Protein AF-A0A0D8BZ46-F1 (afdb_monomer_lite)

Foldseek 3Di:
DDFWDKDKDDDDPQPPLQIKIKTDRPVLLADIDIGQPDDPPPVCPPVQQDACNNVQLSVLVLCVVVVNNVLSVVLSVQLVVCVVVQVDGVVSVGDHGRVRSVVSSVVSSVVDPCPVVSVVVSVVSNVVRNPPPVVPD

Secondary structure (DSSP, 8-state):
----EEEEE--TTT-TTS-EEEEE-TTSSS--EEEESS---TTTTTSS----HHHHHHHHHHHHHTT-HHHHHHHHHHHHHHHHTT---GGGT----THHHHHHHHHHHTT-TTHHHHHHHHHHHHHHTT-SSTT--

Structure (mmCIF, N/CA/C/O backbone):
data_AF-A0A0D8BZ46-F1
#
_entry.id   AF-A0A0D8BZ46-F1
#
loop_
_atom_site.group_PDB
_atom_site.id
_atom_site.type_symbol
_atom_site.label_atom_id
_atom_site.label_alt_id
_atom_site.label_comp_id
_atom_site.label_asym_id
_atom_site.label_entity_id
_atom_site.label_seq_id
_atom_site.pdbx_PDB_ins_code
_atom_site.Cartn_x
_atom_site.Cartn_y
_atom_site.Cartn_z
_atom_site.occupancy
_atom_site.B_iso_or_equiv
_atom_site.auth_seq_id
_atom_site.auth_comp_id
_atom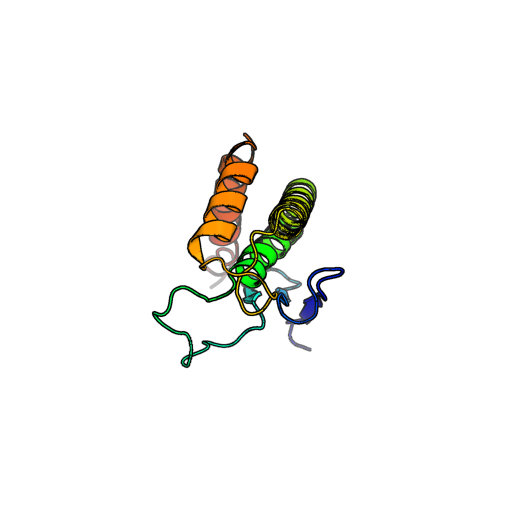_site.auth_asym_id
_atom_site.auth_atom_id
_atom_site.pdbx_PDB_model_num
ATOM 1 N N . MET A 1 1 ? -24.729 -16.204 15.682 1.00 30.06 1 MET A N 1
ATOM 2 C CA . MET A 1 1 ? -23.692 -16.181 14.626 1.00 30.06 1 MET A CA 1
ATOM 3 C C . MET A 1 1 ? -22.468 -15.469 15.182 1.00 30.06 1 MET A C 1
ATOM 5 O O . MET A 1 1 ? -22.636 -14.414 15.780 1.00 30.06 1 MET A O 1
ATOM 9 N N . LYS A 1 2 ? -21.275 -16.072 15.113 1.00 31.72 2 LYS A N 1
ATOM 10 C CA . LYS A 1 2 ? -20.047 -15.514 15.702 1.00 31.72 2 LYS A CA 1
ATOM 11 C C . LYS A 1 2 ? -19.214 -14.819 14.609 1.00 31.72 2 LYS A C 1
ATOM 13 O O . LYS A 1 2 ? -18.460 -15.485 13.921 1.00 31.72 2 LYS A O 1
ATOM 18 N N . LYS A 1 3 ? -19.425 -13.503 14.479 1.00 41.16 3 LYS A N 1
ATOM 19 C CA . LYS A 1 3 ? -18.409 -12.437 14.551 1.00 41.16 3 LYS A CA 1
ATOM 20 C C . LYS A 1 3 ? -17.078 -12.705 13.826 1.00 41.16 3 LYS A C 1
ATOM 22 O O . LYS A 1 3 ? -16.202 -13.211 14.507 1.00 41.16 3 LYS A O 1
ATOM 27 N N . TRP A 1 4 ? -16.966 -12.334 12.543 1.00 37.84 4 TRP A N 1
ATOM 28 C CA . TRP A 1 4 ? -15.778 -11.872 11.780 1.00 37.84 4 TRP A CA 1
ATOM 29 C C . TRP A 1 4 ? -16.255 -11.576 10.343 1.00 37.84 4 TRP A C 1
ATOM 31 O O . TRP A 1 4 ? -16.712 -12.503 9.675 1.00 37.84 4 TRP A O 1
ATOM 41 N N . ASP A 1 5 ? -16.177 -10.326 9.874 1.00 51.47 5 ASP A N 1
ATOM 42 C CA . ASP A 1 5 ? -16.525 -9.962 8.489 1.00 51.47 5 ASP A CA 1
ATOM 43 C C . ASP A 1 5 ? -15.242 -9.688 7.689 1.00 51.47 5 ASP A C 1
ATOM 45 O O . ASP A 1 5 ? -14.376 -8.929 8.134 1.00 51.47 5 ASP A O 1
ATOM 49 N N . ILE A 1 6 ? -15.113 -10.329 6.519 1.00 53.84 6 ILE A N 1
ATOM 50 C CA . ILE A 1 6 ? -13.968 -10.193 5.607 1.00 53.84 6 ILE A CA 1
ATOM 51 C C . ILE A 1 6 ? -14.357 -9.261 4.459 1.00 53.84 6 ILE A C 1
ATOM 53 O O . ILE A 1 6 ? -15.257 -9.579 3.681 1.00 53.84 6 ILE A O 1
ATOM 57 N N . ALA A 1 7 ? -13.648 -8.140 4.317 1.00 55.22 7 ALA A N 1
ATOM 58 C CA . ALA A 1 7 ? -13.822 -7.208 3.205 1.00 55.22 7 ALA A CA 1
ATOM 59 C C . ALA A 1 7 ? -12.566 -7.173 2.327 1.00 55.22 7 ALA A C 1
ATOM 61 O O . ALA A 1 7 ? -11.493 -6.793 2.795 1.00 55.22 7 ALA A O 1
ATOM 62 N N . VAL A 1 8 ? -12.706 -7.552 1.053 1.00 56.75 8 VAL A N 1
ATOM 63 C CA . VAL A 1 8 ? -11.668 -7.386 0.023 1.00 56.75 8 VAL A CA 1
ATOM 64 C C . VAL A 1 8 ? -11.941 -6.085 -0.716 1.00 56.75 8 VAL A C 1
ATOM 66 O O . VAL A 1 8 ? -13.030 -5.907 -1.260 1.00 56.75 8 VAL A O 1
ATOM 69 N N . ILE A 1 9 ? -10.959 -5.186 -0.747 1.00 58.72 9 ILE A N 1
ATOM 70 C CA . ILE A 1 9 ? -11.103 -3.868 -1.372 1.00 58.72 9 ILE A CA 1
ATOM 71 C C . ILE A 1 9 ? -10.311 -3.885 -2.686 1.00 58.72 9 ILE A C 1
ATOM 73 O O . ILE A 1 9 ? -9.091 -4.071 -2.661 1.00 58.72 9 ILE A O 1
ATOM 77 N N . PRO A 1 10 ? -10.982 -3.785 -3.851 1.00 56.62 10 PRO A N 1
ATOM 78 C CA . PRO A 1 10 ? -10.302 -3.678 -5.132 1.00 56.62 10 PRO A CA 1
ATOM 79 C C . PRO A 1 10 ? -9.485 -2.390 -5.196 1.00 56.62 10 PRO A C 1
ATOM 81 O O . PRO A 1 10 ? -9.928 -1.340 -4.740 1.00 56.62 10 PRO A O 1
ATOM 84 N N . SER A 1 11 ? -8.304 -2.468 -5.805 1.00 57.22 11 SER A N 1
ATOM 85 C CA . SER A 1 11 ? -7.530 -1.280 -6.126 1.00 57.22 11 SER A CA 1
ATOM 86 C C . SER A 1 11 ? -8.008 -0.679 -7.442 1.00 57.22 11 SER A C 1
ATOM 88 O O . SER A 1 11 ? -7.640 -1.162 -8.523 1.00 57.22 11 SER A O 1
ATOM 90 N N . ASP A 1 12 ? -8.813 0.368 -7.363 1.00 55.47 12 ASP A N 1
ATOM 91 C CA . ASP A 1 12 ? -9.207 1.144 -8.532 1.00 55.47 12 ASP A CA 1
ATOM 92 C C . ASP A 1 12 ? -7.939 1.825 -9.087 1.00 55.47 12 ASP A C 1
ATOM 94 O O . ASP A 1 12 ? -7.283 2.594 -8.398 1.00 55.47 12 ASP A O 1
ATOM 98 N N . GLY A 1 13 ? -7.499 1.456 -10.295 1.00 55.72 13 GLY A N 1
ATOM 99 C CA . GLY A 1 13 ? -6.344 2.078 -10.971 1.00 55.72 13 GLY A CA 1
ATOM 100 C C . GLY A 1 13 ? -4.999 1.328 -10.931 1.00 55.72 13 GLY A C 1
ATOM 101 O O . GLY A 1 13 ? -4.228 1.460 -11.878 1.00 55.72 13 GLY A O 1
ATOM 102 N N . ILE A 1 14 ? -4.721 0.472 -9.936 1.00 59.28 14 ILE A N 1
ATOM 103 C CA . ILE A 1 14 ? -3.434 -0.278 -9.828 1.00 59.28 14 ILE A CA 1
ATOM 104 C C . ILE A 1 14 ? -3.552 -1.735 -10.342 1.00 59.28 14 ILE A C 1
ATOM 106 O O . ILE A 1 14 ? -2.568 -2.464 -10.489 1.00 59.28 14 ILE A O 1
ATOM 110 N N . GLY A 1 15 ? -4.767 -2.158 -10.712 1.00 54.78 15 GLY A N 1
ATOM 111 C CA . GLY A 1 15 ? -5.069 -3.516 -11.181 1.00 54.78 15 GLY A CA 1
ATOM 112 C C . GLY A 1 15 ? -5.034 -4.556 -10.052 1.00 54.78 15 GLY A C 1
ATOM 113 O O . GLY A 1 15 ? -4.583 -4.278 -8.952 1.00 54.78 15 GLY A O 1
ATOM 114 N N . LYS A 1 16 ? -5.482 -5.797 -10.303 1.00 53.72 16 LYS A N 1
ATOM 115 C CA . LYS A 1 16 ? -5.646 -6.879 -9.290 1.00 53.72 16 LYS A CA 1
ATOM 116 C C . LYS A 1 16 ? -4.368 -7.310 -8.526 1.00 53.72 16 LYS A C 1
ATOM 118 O O . LYS A 1 16 ? -4.382 -8.334 -7.853 1.00 53.72 16 LYS A O 1
ATOM 123 N N . LYS A 1 17 ? -3.253 -6.594 -8.662 1.00 63.00 17 LYS A N 1
ATOM 124 C CA . LYS A 1 17 ? -1.931 -6.941 -8.122 1.00 63.00 17 LYS A CA 1
ATOM 125 C C . LYS A 1 17 ? -1.609 -6.249 -6.792 1.00 63.00 17 LYS A C 1
ATOM 127 O O . LYS A 1 17 ? -0.658 -6.644 -6.130 1.00 63.00 17 LYS A O 1
ATOM 132 N N . ALA A 1 18 ? -2.430 -5.287 -6.369 1.00 61.44 18 ALA A N 1
ATOM 133 C CA . ALA A 1 18 ? -2.307 -4.586 -5.091 1.00 61.44 18 ALA A CA 1
ATOM 134 C C . ALA A 1 18 ? -3.579 -4.737 -4.235 1.00 61.44 18 ALA A C 1
ATOM 136 O O . ALA A 1 18 ? -4.176 -3.751 -3.826 1.00 61.44 18 ALA A O 1
ATOM 137 N N . VAL A 1 19 ? -4.018 -5.972 -3.980 1.00 64.12 19 VAL A N 1
ATOM 138 C CA . VAL A 1 19 ? -5.252 -6.260 -3.220 1.00 64.12 19 VAL A CA 1
ATOM 139 C C . VAL A 1 19 ? -4.940 -6.491 -1.737 1.00 64.12 19 VAL A C 1
ATOM 141 O O . VAL A 1 19 ? -3.901 -7.056 -1.391 1.00 64.12 19 VAL A O 1
ATOM 144 N N . HIS A 1 20 ? -5.844 -6.060 -0.863 1.00 75.44 20 HIS A N 1
ATOM 145 C CA . HIS A 1 20 ? -5.731 -6.111 0.597 1.00 75.44 20 HIS A CA 1
ATOM 146 C C . HIS A 1 20 ? -7.104 -6.416 1.203 1.00 75.44 20 HIS A C 1
ATOM 148 O O . HIS A 1 20 ? -8.149 -6.211 0.574 1.00 75.44 20 HIS A O 1
ATOM 154 N N . VAL A 1 21 ? -7.082 -6.961 2.414 1.00 75.56 21 VAL A N 1
ATOM 155 C CA . VAL A 1 21 ? -8.263 -7.462 3.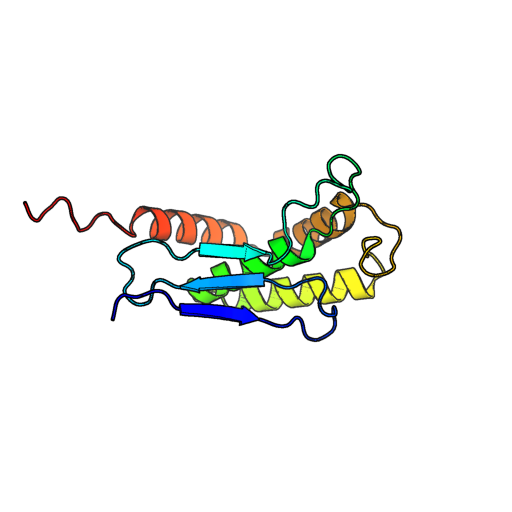104 1.00 75.56 21 VAL A CA 1
ATOM 156 C C . VAL A 1 21 ? -8.271 -7.004 4.558 1.00 75.56 21 VAL A C 1
ATOM 158 O O . VAL A 1 21 ? -7.227 -6.893 5.203 1.00 75.56 21 VAL A O 1
ATOM 161 N N . ALA A 1 22 ? -9.470 -6.728 5.064 1.00 77.69 22 ALA A N 1
ATOM 162 C CA . ALA A 1 22 ? -9.726 -6.480 6.474 1.00 77.69 22 ALA A CA 1
ATOM 163 C C . ALA A 1 22 ? -10.558 -7.625 7.053 1.00 77.69 22 ALA A C 1
ATOM 165 O O . ALA A 1 22 ? -11.608 -7.965 6.509 1.00 77.69 22 ALA A O 1
ATOM 166 N N . ASN A 1 23 ? -10.101 -8.184 8.168 1.00 80.38 23 ASN A N 1
ATOM 167 C CA . ASN A 1 23 ? -10.841 -9.104 9.017 1.00 80.38 23 ASN A CA 1
ATOM 168 C C . ASN A 1 23 ? -11.270 -8.342 10.279 1.00 80.38 23 ASN A C 1
ATOM 170 O O . ASN A 1 23 ? -10.485 -8.160 11.218 1.00 80.38 23 ASN A O 1
ATOM 174 N N . ILE A 1 24 ? -12.498 -7.820 10.251 1.00 78.62 24 ILE A N 1
ATOM 175 C CA . ILE A 1 24 ? -12.978 -6.837 11.226 1.00 78.62 24 ILE A CA 1
ATOM 176 C C . ILE A 1 24 ? -13.681 -7.527 12.393 1.00 78.62 24 ILE A C 1
ATOM 178 O O . ILE A 1 24 ? -14.617 -8.318 12.232 1.00 78.62 24 ILE A O 1
ATOM 182 N N . ASN A 1 25 ? -13.270 -7.157 13.605 1.00 78.12 25 ASN A N 1
ATOM 183 C CA . ASN A 1 25 ? -13.922 -7.553 14.841 1.00 78.12 25 ASN A CA 1
ATOM 184 C C . ASN A 1 25 ? -15.020 -6.551 15.230 1.00 78.12 25 ASN A C 1
ATOM 186 O O . ASN A 1 25 ? -14.794 -5.614 15.991 1.00 78.12 25 ASN A O 1
ATOM 190 N N . VAL A 1 26 ? -16.235 -6.765 14.729 1.00 74.56 26 VAL A N 1
ATOM 191 C CA . VAL A 1 26 ? -17.340 -5.785 14.810 1.00 74.56 26 VAL A CA 1
ATOM 192 C C . VAL A 1 26 ? -17.715 -5.350 16.242 1.00 74.56 26 VAL A C 1
ATOM 194 O O . VAL A 1 26 ? -18.210 -4.251 16.451 1.00 74.56 26 VAL A O 1
ATOM 197 N N . ASN A 1 27 ? -17.473 -6.178 17.256 1.00 75.19 27 ASN A N 1
ATOM 198 C CA . ASN A 1 27 ? -17.771 -5.895 18.671 1.00 75.19 27 ASN A CA 1
ATOM 199 C C . ASN A 1 27 ? -16.513 -5.757 19.542 1.00 75.19 27 ASN A C 1
ATOM 201 O O . ASN A 1 27 ? -16.594 -6.013 20.742 1.00 75.19 27 ASN A O 1
ATOM 205 N N . GLY A 1 28 ? -15.349 -5.456 18.961 1.00 70.25 28 GLY A N 1
ATOM 206 C CA . GLY A 1 28 ? -14.143 -4.990 19.665 1.00 70.25 28 GLY A CA 1
ATOM 207 C C . GLY A 1 28 ? -13.486 -5.938 20.680 1.00 70.25 28 GLY A C 1
ATOM 208 O O . GLY A 1 28 ? -12.471 -5.590 21.263 1.00 70.25 28 GLY A O 1
ATOM 209 N N . LYS A 1 29 ? -14.025 -7.144 20.924 1.00 75.69 29 LYS A N 1
ATOM 210 C CA . LYS A 1 29 ? -13.471 -8.074 21.941 1.00 75.69 29 LYS A CA 1
ATOM 211 C C . LYS A 1 29 ? -12.044 -8.553 21.630 1.00 75.69 29 LYS A C 1
ATOM 213 O O . LYS A 1 29 ? -11.348 -9.002 22.526 1.00 75.69 29 LYS A O 1
ATOM 218 N N . TYR A 1 30 ? -11.666 -8.566 20.356 1.00 78.56 30 TYR A N 1
ATOM 219 C CA . TYR A 1 30 ? -10.331 -8.973 19.908 1.00 78.56 30 TYR A CA 1
ATOM 220 C C . TYR A 1 30 ? -9.876 -7.971 18.848 1.00 78.56 30 TYR A C 1
ATOM 222 O O . TYR A 1 30 ? -10.751 -7.408 18.185 1.00 78.56 30 TYR A O 1
ATOM 230 N N . PRO A 1 31 ? -8.566 -7.786 18.651 1.00 76.50 31 PRO A N 1
ATOM 231 C CA . PRO A 1 31 ? -8.073 -6.900 17.608 1.00 76.50 31 PRO A CA 1
ATOM 232 C C . PRO A 1 31 ? -8.557 -7.347 16.221 1.00 76.50 31 PRO A C 1
ATOM 234 O O . PRO A 1 31 ? -8.669 -8.547 15.940 1.00 76.50 31 PRO A O 1
ATOM 237 N N . SER A 1 32 ? -8.851 -6.372 15.361 1.00 82.06 32 SER A N 1
ATOM 238 C CA . SER A 1 32 ? -9.059 -6.590 13.922 1.00 82.06 32 SER A CA 1
ATOM 239 C C . SER A 1 32 ? -7.716 -6.879 13.232 1.00 82.06 32 SER A C 1
ATOM 241 O O . SER A 1 32 ? -6.670 -6.420 13.691 1.00 82.06 32 SER A O 1
ATOM 243 N N . MET A 1 33 ? -7.729 -7.622 12.123 1.00 81.88 33 MET A N 1
ATOM 244 C CA . MET A 1 33 ? -6.526 -7.945 11.339 1.00 81.88 33 MET A CA 1
ATOM 245 C C . MET A 1 33 ? -6.633 -7.355 9.932 1.00 81.88 33 MET A C 1
ATOM 247 O O . MET A 1 33 ? -7.689 -7.424 9.308 1.00 81.88 33 MET A O 1
ATOM 251 N N . PHE A 1 34 ? -5.533 -6.806 9.422 1.00 84.88 34 PHE A N 1
ATOM 252 C CA . PHE A 1 34 ? -5.457 -6.202 8.093 1.00 84.88 34 PHE A CA 1
ATOM 253 C C . PHE A 1 34 ? -4.227 -6.747 7.377 1.00 84.88 34 PHE A C 1
ATOM 255 O O . PHE A 1 34 ? -3.115 -6.633 7.893 1.00 84.88 34 PHE A O 1
ATOM 262 N N . GLU A 1 35 ? -4.415 -7.345 6.205 1.00 79.94 35 GLU A N 1
ATOM 263 C CA . GLU A 1 35 ? -3.340 -8.046 5.500 1.00 79.94 35 GLU A CA 1
ATOM 264 C C . GLU A 1 35 ? -3.403 -7.828 3.980 1.00 79.94 35 GLU A C 1
ATOM 266 O O . GLU A 1 35 ? -4.478 -7.589 3.416 1.00 79.94 35 GLU A O 1
ATOM 271 N N . PRO A 1 36 ? -2.256 -7.880 3.282 1.00 82.62 36 PRO A N 1
ATOM 272 C CA . PRO A 1 36 ? -2.259 -7.996 1.833 1.00 82.62 36 PRO A CA 1
ATOM 273 C C . PRO A 1 36 ? -2.815 -9.364 1.412 1.00 82.62 36 PRO A C 1
ATOM 275 O O . PRO A 1 36 ? -2.581 -10.372 2.067 1.00 82.62 36 PRO A O 1
ATOM 278 N N . VAL A 1 37 ? -3.505 -9.420 0.271 1.00 80.38 37 VAL A N 1
ATOM 279 C CA . VAL A 1 37 ? -4.087 -10.676 -0.249 1.00 80.38 37 VAL A CA 1
ATOM 280 C C . VAL A 1 37 ? -3.045 -11.557 -0.954 1.00 80.38 37 VAL A C 1
ATOM 282 O O . VAL A 1 37 ? -3.298 -12.730 -1.229 1.00 80.38 37 VAL A O 1
ATOM 285 N N . HIS A 1 38 ? -1.856 -11.028 -1.259 1.00 78.38 38 HIS A N 1
ATOM 286 C CA . HIS A 1 38 ? -0.803 -11.842 -1.861 1.00 78.38 38 HIS A CA 1
ATOM 287 C C . HIS A 1 38 ? -0.241 -12.866 -0.857 1.00 78.38 38 HIS A C 1
ATOM 28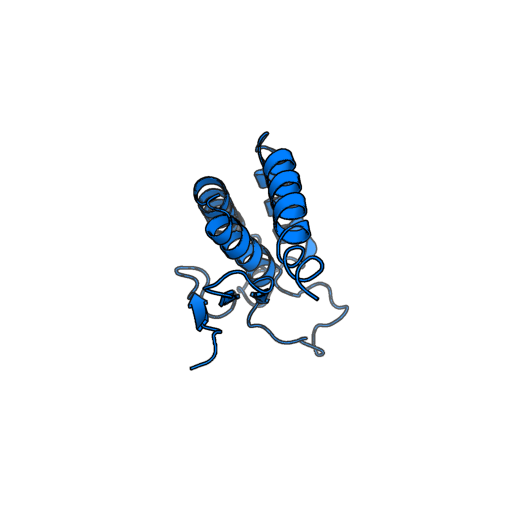9 O O . HIS A 1 38 ? -0.062 -12.578 0.323 1.00 78.38 38 HIS A O 1
ATOM 295 N N . GLY A 1 39 ? 0.089 -14.065 -1.345 1.00 76.88 39 GLY A N 1
ATOM 296 C CA . GLY A 1 39 ? 0.751 -15.095 -0.541 1.00 76.88 39 GLY A CA 1
ATOM 297 C C . GLY A 1 39 ? 2.228 -14.787 -0.257 1.00 76.88 39 GLY A C 1
ATOM 298 O O . GLY A 1 39 ? 2.735 -13.710 -0.563 1.00 76.88 39 GLY A O 1
ATOM 299 N N . SER A 1 40 ? 2.948 -15.772 0.283 1.00 83.38 40 SER A N 1
ATOM 300 C CA . SER A 1 40 ? 4.370 -15.662 0.655 1.00 83.38 40 SER A CA 1
ATOM 301 C C . SER A 1 40 ? 5.348 -15.515 -0.521 1.00 83.38 40 SER A C 1
ATOM 303 O O . SER A 1 40 ? 6.511 -15.190 -0.296 1.00 83.38 40 SER A O 1
ATOM 305 N N . ALA A 1 41 ? 4.887 -15.764 -1.752 1.00 86.44 41 ALA A N 1
ATOM 306 C CA . ALA A 1 41 ? 5.641 -15.666 -3.008 1.00 86.44 41 ALA A CA 1
ATOM 307 C C . ALA A 1 41 ? 7.084 -16.242 -2.940 1.00 86.44 41 ALA A C 1
ATOM 309 O O . ALA A 1 41 ? 8.066 -15.505 -3.100 1.00 86.44 41 ALA A O 1
ATOM 310 N N . PRO A 1 42 ? 7.248 -17.563 -2.690 1.00 88.31 42 PRO A N 1
ATOM 311 C CA . PRO A 1 42 ? 8.565 -18.184 -2.491 1.00 88.31 42 PRO A CA 1
ATOM 312 C C . PRO A 1 42 ? 9.499 -18.069 -3.703 1.00 88.31 42 PRO A C 1
ATOM 314 O O . PRO A 1 42 ? 10.717 -18.050 -3.560 1.00 88.31 42 PRO A O 1
ATOM 317 N N . ASP A 1 43 ? 8.929 -17.976 -4.900 1.00 91.00 43 ASP A N 1
ATOM 318 C CA . ASP A 1 43 ? 9.619 -17.845 -6.179 1.00 91.00 43 ASP A CA 1
ATOM 319 C C . ASP A 1 43 ? 10.356 -16.506 -6.343 1.00 91.00 43 ASP A C 1
ATOM 321 O O . ASP A 1 43 ? 11.324 -16.432 -7.106 1.00 91.00 43 ASP A O 1
ATOM 325 N N . ILE A 1 44 ? 9.950 -15.459 -5.616 1.00 89.25 44 ILE A N 1
ATOM 326 C CA . ILE A 1 44 ? 10.598 -14.136 -5.622 1.00 89.25 44 ILE A CA 1
ATOM 327 C C . ILE A 1 44 ? 11.232 -13.751 -4.281 1.00 89.25 44 ILE A C 1
ATOM 329 O O . ILE A 1 44 ? 11.835 -12.678 -4.168 1.00 89.25 44 ILE A O 1
ATOM 333 N N . TYR A 1 45 ? 11.135 -14.621 -3.275 1.00 90.75 45 TYR A N 1
ATOM 334 C CA . TYR A 1 45 ? 11.756 -14.405 -1.975 1.00 90.75 45 TYR A CA 1
ATOM 335 C C . TYR A 1 45 ? 13.267 -14.155 -2.116 1.00 90.75 45 TYR A C 1
ATOM 337 O O . TYR A 1 45 ? 13.964 -14.817 -2.884 1.00 90.75 45 TYR A O 1
ATOM 345 N N . GLY A 1 46 ? 13.773 -13.147 -1.400 1.00 91.81 46 GLY A N 1
ATOM 346 C CA . GLY A 1 46 ? 15.184 -12.747 -1.439 1.00 91.81 46 GLY A CA 1
ATOM 347 C C . GLY A 1 46 ? 15.628 -11.996 -2.703 1.00 91.81 46 GLY A C 1
ATOM 348 O O . GLY A 1 46 ? 16.751 -11.506 -2.739 1.00 91.81 46 GLY A O 1
ATOM 349 N N . LYS A 1 47 ? 14.767 -11.839 -3.720 1.00 92.75 47 LYS A N 1
ATOM 350 C CA . LYS A 1 47 ? 15.126 -11.156 -4.980 1.00 92.75 47 LYS A CA 1
ATOM 351 C C . LYS A 1 47 ? 14.930 -9.638 -4.952 1.00 92.75 47 LYS A C 1
ATOM 353 O O . LYS A 1 47 ? 15.338 -8.960 -5.886 1.00 92.75 47 LYS A O 1
ATOM 358 N N . GLY A 1 48 ? 14.283 -9.098 -3.916 1.00 93.00 48 GLY A N 1
ATOM 359 C CA . GLY A 1 48 ? 14.061 -7.653 -3.776 1.00 93.00 48 GLY A CA 1
ATOM 360 C C . GLY A 1 48 ? 13.142 -7.042 -4.842 1.00 93.00 48 GLY A C 1
ATOM 361 O O . GLY A 1 48 ? 13.272 -5.858 -5.142 1.00 93.00 48 GLY A O 1
ATOM 362 N N . ILE A 1 49 ? 12.234 -7.837 -5.420 1.00 92.69 49 ILE A N 1
ATOM 363 C CA . ILE A 1 49 ? 11.275 -7.416 -6.462 1.00 92.69 49 ILE A CA 1
ATOM 364 C C . ILE A 1 49 ? 9.805 -7.560 -6.037 1.00 92.69 49 ILE A C 1
ATOM 366 O O . ILE A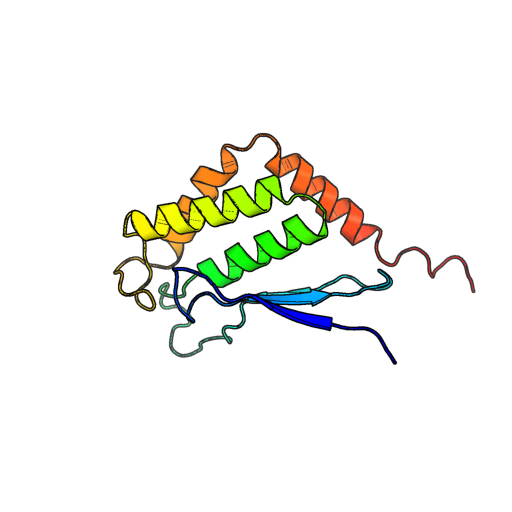 1 49 ? 8.910 -7.366 -6.853 1.00 92.69 49 ILE A O 1
ATOM 370 N N . ALA A 1 50 ? 9.548 -7.917 -4.777 1.00 89.75 50 ALA A N 1
ATOM 371 C CA . ALA A 1 50 ? 8.198 -7.976 -4.231 1.00 89.75 50 ALA A CA 1
ATOM 372 C C . ALA A 1 50 ? 7.544 -6.587 -4.247 1.00 89.75 50 ALA A C 1
ATOM 374 O O . ALA A 1 50 ? 8.204 -5.584 -3.964 1.00 89.75 50 ALA A O 1
ATOM 375 N N . ASN A 1 51 ? 6.252 -6.535 -4.549 1.00 89.94 51 ASN A N 1
ATOM 376 C CA . ASN A 1 51 ? 5.480 -5.302 -4.552 1.00 89.94 51 ASN A CA 1
ATOM 377 C C . ASN A 1 51 ? 5.058 -4.920 -3.122 1.00 89.94 51 ASN A C 1
ATOM 379 O O . ASN A 1 51 ? 4.270 -5.650 -2.521 1.00 89.94 51 ASN A O 1
ATOM 383 N N . PRO A 1 52 ? 5.526 -3.790 -2.561 1.00 89.94 52 PRO A N 1
ATOM 384 C CA . PRO A 1 52 ? 5.151 -3.391 -1.206 1.00 89.94 52 PRO A CA 1
ATOM 385 C C . PRO A 1 52 ? 3.755 -2.747 -1.122 1.00 89.94 52 PRO A C 1
ATOM 387 O O . PRO A 1 52 ? 3.248 -2.557 -0.018 1.00 89.94 52 PRO A O 1
ATOM 390 N N . ILE A 1 53 ? 3.123 -2.389 -2.247 1.00 88.50 53 ILE A N 1
ATOM 391 C CA . ILE A 1 53 ? 1.913 -1.549 -2.266 1.00 88.50 53 ILE A CA 1
ATOM 392 C C . ILE A 1 53 ? 0.738 -2.215 -1.548 1.00 88.50 53 ILE A C 1
ATOM 394 O O . ILE A 1 53 ? 0.046 -1.545 -0.787 1.00 88.50 53 ILE A O 1
ATOM 398 N N . GLY A 1 54 ? 0.533 -3.525 -1.724 1.00 84.81 54 GLY A N 1
ATOM 399 C CA . GLY A 1 54 ? -0.549 -4.242 -1.038 1.00 84.81 54 GLY A CA 1
ATOM 400 C C . GLY A 1 54 ? -0.439 -4.146 0.488 1.00 84.81 54 GLY A C 1
ATOM 401 O O . GLY A 1 54 ? -1.429 -3.891 1.170 1.00 84.81 54 GLY A O 1
ATOM 402 N N . GLN A 1 55 ? 0.780 -4.268 1.018 1.00 87.88 55 GLN A N 1
ATOM 403 C CA . GLN A 1 55 ? 1.039 -4.146 2.452 1.00 87.88 55 GLN A CA 1
ATOM 404 C C . GLN A 1 55 ? 0.867 -2.705 2.950 1.00 87.88 55 GLN A C 1
ATOM 406 O O . GLN A 1 55 ? 0.330 -2.498 4.036 1.00 87.88 55 GLN A O 1
ATOM 411 N N . ILE A 1 56 ? 1.306 -1.711 2.171 1.00 87.75 56 ILE A N 1
ATOM 412 C CA . ILE A 1 56 ? 1.141 -0.290 2.513 1.00 87.75 56 ILE A CA 1
ATOM 413 C C . ILE A 1 56 ? -0.348 0.075 2.526 1.00 87.75 56 ILE A C 1
ATOM 415 O O . ILE A 1 56 ? -0.815 0.739 3.444 1.00 87.75 56 ILE A O 1
ATOM 419 N N . TRP A 1 57 ? -1.127 -0.395 1.558 1.00 87.88 57 TRP A N 1
ATOM 420 C CA . TRP A 1 57 ? -2.559 -0.118 1.513 1.00 87.88 57 TRP A CA 1
ATOM 421 C C . TRP A 1 57 ? -3.319 -0.817 2.650 1.00 87.88 57 TRP A C 1
ATOM 423 O O . TRP A 1 57 ? -4.240 -0.237 3.217 1.00 87.88 57 TRP A O 1
ATOM 433 N N . ALA A 1 58 ? -2.885 -1.993 3.115 1.00 87.06 58 ALA A N 1
ATOM 434 C CA . ALA A 1 58 ? -3.438 -2.566 4.347 1.00 87.06 58 ALA A CA 1
ATOM 435 C C . ALA A 1 58 ? -3.328 -1.593 5.547 1.00 87.06 58 ALA A C 1
ATOM 437 O O . ALA A 1 58 ? -4.239 -1.533 6.371 1.00 87.06 58 ALA A O 1
ATOM 438 N N . VAL A 1 59 ? -2.291 -0.742 5.601 1.00 87.81 59 VAL A N 1
ATOM 439 C CA . VAL A 1 59 ? -2.169 0.326 6.616 1.00 87.81 59 VAL A CA 1
ATOM 440 C C . VAL A 1 59 ? -3.250 1.398 6.461 1.00 87.81 59 VAL A C 1
ATOM 442 O O . VAL A 1 59 ? -3.748 1.897 7.465 1.00 87.81 59 VAL A O 1
ATOM 445 N N . LYS A 1 60 ? -3.685 1.727 5.238 1.00 87.75 60 LYS A N 1
ATOM 446 C CA . LYS A 1 60 ? -4.844 2.613 5.026 1.00 87.75 60 LYS A CA 1
ATOM 447 C C . LYS A 1 60 ? -6.098 2.042 5.684 1.00 87.75 60 LYS A C 1
ATOM 449 O O . LYS A 1 60 ? -6.837 2.789 6.309 1.00 87.75 60 LYS A O 1
ATOM 454 N N . LEU A 1 61 ? -6.318 0.729 5.604 1.00 86.88 61 LEU A N 1
ATOM 455 C CA . LEU A 1 61 ? -7.476 0.099 6.251 1.00 86.88 61 LEU A CA 1
ATOM 456 C C . LEU A 1 61 ? -7.401 0.184 7.778 1.00 86.88 61 LEU A C 1
ATOM 458 O O . LEU A 1 61 ? -8.415 0.427 8.428 1.00 86.88 61 LEU A O 1
ATOM 462 N N . VAL A 1 62 ? -6.197 0.043 8.339 1.00 87.38 62 VAL A N 1
ATOM 463 C CA . VAL A 1 62 ? -5.949 0.296 9.765 1.00 87.38 62 VAL A CA 1
ATOM 464 C C . VAL A 1 62 ? -6.289 1.751 10.107 1.00 87.38 62 VAL A C 1
ATOM 466 O O . VAL A 1 62 ? -7.013 1.999 11.066 1.00 87.38 62 VAL A O 1
ATOM 469 N N . LEU A 1 63 ? -5.809 2.717 9.316 1.00 88.00 63 LEU A N 1
ATOM 470 C CA . LEU A 1 63 ? -6.081 4.146 9.514 1.00 88.00 63 LEU A CA 1
ATOM 471 C C . LEU A 1 63 ? -7.583 4.443 9.509 1.00 88.00 63 LEU A C 1
ATOM 473 O O . LEU A 1 63 ? -8.071 5.078 10.442 1.00 88.00 63 LEU A O 1
ATOM 477 N N . ASP A 1 64 ? -8.319 3.928 8.529 1.00 86.81 64 ASP A N 1
ATOM 478 C CA . ASP A 1 64 ? -9.772 4.087 8.455 1.00 86.81 64 ASP A CA 1
ATOM 479 C C . ASP A 1 64 ? -10.477 3.460 9.664 1.00 86.81 64 ASP A C 1
ATOM 481 O O . ASP A 1 64 ? -11.372 4.074 10.242 1.00 86.81 64 ASP A O 1
ATOM 485 N N . HIS A 1 65 ? -10.047 2.269 10.099 1.00 84.19 65 HIS A N 1
ATOM 486 C CA . HIS A 1 65 ? -10.621 1.593 11.266 1.00 84.19 65 HIS A CA 1
ATOM 487 C C . HIS A 1 65 ? -10.494 2.422 12.552 1.00 84.19 65 HIS A C 1
ATOM 489 O O . HIS A 1 65 ? -11.395 2.407 13.389 1.00 84.19 65 HIS A O 1
ATOM 495 N N . PHE A 1 66 ? -9.412 3.193 12.687 1.00 85.50 66 PHE A N 1
ATOM 496 C CA . PHE A 1 66 ? -9.188 4.106 13.813 1.00 85.50 66 PHE A CA 1
ATOM 497 C C . PHE A 1 66 ? -9.752 5.527 13.594 1.00 85.50 66 PHE A C 1
ATOM 499 O O . PHE A 1 66 ? -9.535 6.415 14.428 1.00 85.50 66 PHE A O 1
ATOM 506 N N . GLY A 1 67 ? -10.496 5.748 12.503 1.00 87.44 67 GLY A N 1
ATOM 507 C CA . GLY A 1 67 ? -11.130 7.025 12.160 1.00 87.44 67 GLY A CA 1
ATOM 508 C C . GLY A 1 67 ? -10.177 8.068 11.566 1.00 87.44 67 GLY A C 1
ATOM 509 O O . GLY A 1 67 ? -10.507 9.252 11.511 1.00 87.44 67 GLY A O 1
ATOM 510 N N . GLU A 1 68 ? -8.988 7.659 11.123 1.00 88.56 68 GLU A N 1
ATOM 511 C CA . GLU A 1 68 ? -7.960 8.521 10.529 1.00 88.56 68 GLU A CA 1
ATOM 512 C C . GLU A 1 68 ? -8.050 8.535 8.989 1.00 88.56 68 GLU A C 1
ATOM 514 O O . GLU A 1 68 ? -7.039 8.521 8.282 1.00 88.56 68 GLU A O 1
ATOM 519 N N . GLU A 1 69 ? -9.274 8.605 8.455 1.00 89.81 69 GLU A N 1
ATOM 520 C CA . GLU A 1 69 ? -9.578 8.515 7.014 1.00 89.81 69 GLU A CA 1
ATOM 521 C C . GLU A 1 69 ? -8.816 9.543 6.167 1.00 89.81 69 GLU A C 1
ATOM 523 O O . GLU A 1 69 ? -8.424 9.264 5.039 1.00 89.81 69 GLU A O 1
ATOM 528 N N . LYS A 1 70 ? -8.546 10.740 6.709 1.00 88.81 70 LYS A N 1
ATOM 529 C CA . LYS A 1 70 ? -7.767 11.774 6.002 1.00 88.81 70 LYS A CA 1
ATOM 530 C C . LYS A 1 70 ? -6.333 11.328 5.729 1.00 88.81 70 LYS A C 1
ATOM 532 O O . LYS A 1 70 ? -5.791 11.613 4.665 1.00 88.81 70 LYS A O 1
ATOM 537 N N . ILE A 1 71 ? -5.716 10.646 6.693 1.00 88.31 71 ILE A N 1
ATOM 538 C CA . ILE A 1 71 ? -4.359 10.113 6.543 1.00 88.31 71 ILE A CA 1
ATOM 539 C C . ILE A 1 71 ? -4.399 8.880 5.640 1.00 88.31 71 ILE A C 1
ATOM 541 O O . ILE A 1 71 ? -3.529 8.731 4.787 1.00 88.31 71 ILE A O 1
ATOM 545 N N . GLY A 1 72 ? -5.432 8.042 5.773 1.00 88.69 72 GLY A N 1
ATOM 546 C CA . GLY A 1 72 ? -5.674 6.917 4.871 1.00 88.69 72 GLY A CA 1
ATOM 547 C C . GLY A 1 72 ? -5.797 7.349 3.404 1.00 88.69 72 GLY A C 1
ATOM 548 O O . GLY A 1 72 ? -5.120 6.797 2.538 1.00 88.69 72 GLY A O 1
ATOM 549 N N . ALA A 1 73 ? -6.592 8.384 3.127 1.00 88.69 73 ALA A N 1
ATOM 550 C CA . ALA A 1 73 ? -6.753 8.962 1.794 1.00 88.69 73 ALA A CA 1
ATOM 551 C C . ALA A 1 73 ? -5.447 9.567 1.261 1.00 88.69 73 ALA A C 1
ATOM 553 O O . ALA A 1 73 ? -5.094 9.343 0.108 1.00 88.69 73 ALA A O 1
ATOM 554 N N . PHE A 1 74 ? -4.687 10.273 2.105 1.00 89.25 74 PHE A N 1
ATOM 555 C CA . PHE A 1 74 ? -3.368 10.779 1.720 1.00 89.25 74 PHE A CA 1
ATOM 556 C C . PHE A 1 74 ? -2.393 9.647 1.367 1.00 89.25 74 PHE A C 1
ATOM 558 O O . PHE A 1 74 ? -1.638 9.756 0.400 1.00 89.25 74 PHE A O 1
ATOM 565 N N . LEU A 1 75 ? -2.393 8.558 2.142 1.00 88.88 75 LEU A N 1
ATOM 566 C CA . LEU A 1 75 ? -1.548 7.397 1.875 1.00 88.88 75 LEU A CA 1
ATOM 567 C C . LEU A 1 75 ? -1.900 6.766 0.524 1.00 88.88 75 LEU A C 1
ATOM 569 O O . LEU A 1 75 ? -0.997 6.433 -0.239 1.00 88.88 75 LEU A O 1
ATOM 573 N N . LEU A 1 76 ? -3.195 6.652 0.216 1.00 88.19 76 LEU A N 1
ATOM 574 C CA . LEU A 1 76 ? -3.661 6.162 -1.078 1.00 88.19 76 LEU A CA 1
ATOM 575 C C . LEU A 1 76 ? -3.215 7.078 -2.225 1.00 88.19 76 LEU A C 1
ATOM 577 O O . LEU A 1 76 ? -2.600 6.593 -3.169 1.00 88.19 76 LEU A O 1
ATOM 581 N N . GLN A 1 77 ? -3.417 8.391 -2.095 1.00 89.12 77 GLN A N 1
ATOM 582 C CA . GLN A 1 77 ? -2.944 9.365 -3.084 1.00 89.12 77 GLN A CA 1
ATOM 583 C C . GLN A 1 77 ? -1.430 9.254 -3.303 1.00 89.12 77 GLN A C 1
ATOM 585 O O . GLN A 1 77 ? -0.955 9.253 -4.430 1.00 89.12 77 GLN A O 1
ATOM 590 N N . THR A 1 78 ? -0.660 9.083 -2.226 1.00 90.19 78 THR A N 1
ATOM 591 C CA . THR A 1 78 ? 0.797 8.917 -2.317 1.00 90.19 78 THR A CA 1
ATOM 592 C C . THR A 1 78 ? 1.172 7.673 -3.124 1.00 90.19 78 THR A C 1
ATOM 594 O O . THR A 1 78 ? 2.109 7.713 -3.917 1.00 90.19 78 THR A O 1
ATOM 597 N N . ILE A 1 79 ? 0.463 6.557 -2.931 1.00 88.75 79 ILE A N 1
ATOM 598 C CA . ILE A 1 79 ? 0.677 5.339 -3.722 1.00 88.75 79 ILE A CA 1
ATOM 599 C C . ILE A 1 79 ? 0.376 5.618 -5.200 1.00 88.75 79 ILE A C 1
ATOM 601 O O . ILE A 1 79 ? 1.165 5.233 -6.065 1.00 88.75 79 ILE A O 1
ATOM 605 N N . GLU A 1 80 ? -0.742 6.285 -5.492 1.00 88.75 80 GLU A N 1
ATOM 606 C CA . GLU A 1 80 ? -1.118 6.662 -6.856 1.00 88.75 80 GLU A CA 1
ATOM 607 C C . GLU A 1 80 ? -0.028 7.519 -7.508 1.00 88.75 80 GLU A C 1
ATOM 609 O O . GLU A 1 80 ? 0.470 7.144 -8.569 1.00 88.75 80 GLU A O 1
ATOM 614 N N . ASP A 1 81 ? 0.439 8.568 -6.830 1.00 89.88 81 ASP A N 1
ATOM 615 C CA . ASP A 1 81 ? 1.491 9.470 -7.310 1.00 89.88 81 ASP A CA 1
ATOM 616 C C . ASP A 1 81 ? 2.804 8.716 -7.586 1.00 89.88 81 ASP A C 1
ATOM 618 O O . ASP A 1 81 ? 3.379 8.824 -8.668 1.00 89.88 81 ASP A O 1
ATOM 622 N N . VAL A 1 82 ? 3.249 7.863 -6.653 1.00 88.94 82 VAL A N 1
ATOM 623 C CA . VAL A 1 82 ? 4.459 7.030 -6.811 1.00 88.94 82 VAL A CA 1
ATOM 624 C C . VAL A 1 82 ? 4.352 6.130 -8.042 1.00 88.94 82 VAL A C 1
ATOM 626 O O . VAL A 1 82 ? 5.302 5.985 -8.818 1.00 88.94 82 VAL A O 1
ATOM 629 N N . THR A 1 83 ? 3.191 5.508 -8.244 1.00 87.50 83 THR A N 1
ATOM 630 C CA . THR A 1 83 ? 2.984 4.643 -9.408 1.00 87.50 83 THR A CA 1
ATOM 631 C C . THR A 1 83 ? 2.829 5.431 -10.710 1.00 87.50 83 THR A C 1
ATOM 633 O O . THR A 1 83 ? 3.234 4.925 -11.765 1.00 87.50 83 THR A O 1
ATOM 636 N N . ALA A 1 84 ? 2.288 6.650 -10.663 1.00 88.38 84 ALA A N 1
ATOM 637 C CA . ALA A 1 84 ? 2.196 7.568 -11.795 1.00 88.38 84 ALA A CA 1
ATOM 638 C C . ALA A 1 84 ? 3.585 8.066 -12.230 1.00 88.38 84 ALA A C 1
ATOM 640 O O . ALA A 1 84 ? 3.872 8.069 -13.426 1.00 88.38 84 ALA A O 1
ATOM 641 N N . ASP A 1 85 ? 4.485 8.315 -11.274 1.00 89.44 85 ASP A N 1
ATOM 642 C CA . ASP A 1 85 ? 5.901 8.667 -11.482 1.00 89.44 85 ASP A CA 1
ATOM 643 C C . ASP A 1 85 ? 6.745 7.522 -12.089 1.00 89.44 85 ASP A C 1
ATOM 645 O O . ASP A 1 85 ? 7.950 7.653 -12.305 1.00 89.44 85 ASP A O 1
ATOM 649 N N . GLY A 1 86 ? 6.139 6.362 -12.363 1.00 88.38 86 GLY A N 1
ATOM 650 C CA . GLY A 1 86 ? 6.823 5.211 -12.956 1.00 88.38 86 GLY A CA 1
ATOM 651 C C . GLY A 1 86 ? 7.610 4.362 -11.953 1.00 88.38 86 GLY A C 1
ATOM 652 O O . GLY A 1 86 ? 8.248 3.384 -12.350 1.00 88.38 86 GLY A O 1
ATOM 653 N N . VAL A 1 87 ? 7.528 4.665 -10.653 1.00 91.62 87 VAL A N 1
ATOM 654 C CA . VAL A 1 87 ? 8.174 3.906 -9.573 1.00 91.62 87 VAL A CA 1
ATOM 655 C C . VAL A 1 87 ? 7.355 2.641 -9.283 1.00 91.62 87 VAL A C 1
ATOM 657 O O . VAL A 1 87 ? 6.630 2.530 -8.297 1.00 91.62 87 VAL A O 1
ATOM 660 N N . LYS A 1 88 ? 7.446 1.674 -10.201 1.00 90.81 88 LYS A N 1
ATOM 661 C CA . LYS A 1 88 ? 6.670 0.426 -10.209 1.00 90.81 88 LYS A CA 1
ATOM 662 C C . LYS A 1 88 ? 7.563 -0.818 -10.173 1.00 90.81 88 LYS A C 1
ATOM 664 O O . LYS A 1 88 ? 8.580 -0.893 -10.865 1.00 90.81 88 LYS A O 1
ATOM 669 N N . THR A 1 89 ? 7.168 -1.809 -9.381 1.00 91.44 89 THR A N 1
ATOM 670 C CA . THR A 1 89 ? 7.801 -3.135 -9.365 1.00 91.44 89 THR A CA 1
ATOM 671 C C . THR A 1 89 ? 7.468 -3.932 -10.636 1.00 91.44 89 THR A C 1
ATOM 673 O O . THR A 1 89 ? 6.537 -3.563 -11.363 1.00 91.44 89 THR A O 1
ATOM 676 N N . PRO A 1 90 ? 8.211 -5.016 -10.948 1.00 90.50 90 PRO A N 1
ATOM 677 C CA . PRO A 1 90 ? 8.029 -5.775 -12.191 1.00 90.50 90 PRO A CA 1
ATOM 678 C C . PRO A 1 90 ? 6.621 -6.333 -12.405 1.00 90.50 90 PRO A C 1
ATOM 680 O O . PRO A 1 90 ? 6.138 -6.395 -13.534 1.00 90.50 90 PRO A O 1
ATOM 683 N N . ASP A 1 91 ? 5.919 -6.698 -11.334 1.00 86.31 91 ASP A N 1
ATOM 684 C CA . ASP A 1 91 ? 4.534 -7.159 -11.408 1.00 86.31 91 ASP A CA 1
ATOM 685 C C . ASP A 1 91 ? 3.582 -6.063 -11.917 1.00 86.31 91 ASP A C 1
ATOM 687 O O . ASP A 1 91 ? 2.620 -6.375 -12.618 1.00 86.31 91 ASP A O 1
ATOM 691 N N . LEU A 1 92 ? 3.878 -4.789 -11.660 1.00 86.00 92 LEU A N 1
ATOM 692 C CA . LEU A 1 92 ? 3.141 -3.632 -12.180 1.00 86.00 92 LEU A CA 1
ATOM 693 C C . LEU A 1 92 ? 3.705 -3.100 -13.511 1.00 86.00 92 LEU A C 1
ATOM 695 O O . LEU A 1 92 ? 3.307 -2.026 -13.961 1.00 86.00 92 LEU A O 1
ATOM 699 N N . GLY A 1 93 ? 4.625 -3.833 -14.147 1.00 86.62 93 GLY A N 1
ATOM 700 C CA . GLY A 1 93 ? 5.232 -3.459 -15.427 1.00 86.62 93 GLY A CA 1
ATOM 701 C C . GLY A 1 93 ? 6.340 -2.407 -15.329 1.00 86.62 93 GLY A C 1
ATOM 702 O O . GLY A 1 93 ? 6.714 -1.834 -16.348 1.00 86.62 93 GLY A O 1
ATOM 703 N N . GLY A 1 94 ? 6.855 -2.128 -14.128 1.00 89.69 94 GLY A N 1
ATOM 704 C CA . GLY A 1 94 ? 8.029 -1.273 -13.951 1.00 89.69 94 GLY A CA 1
ATOM 705 C C . GLY A 1 94 ? 9.331 -2.064 -13.814 1.00 89.69 94 GLY A C 1
ATOM 706 O O . GLY A 1 94 ? 9.369 -3.279 -13.998 1.00 89.69 94 GLY A O 1
ATOM 707 N N . ALA A 1 95 ? 10.419 -1.364 -13.496 1.00 91.88 95 ALA A N 1
ATOM 708 C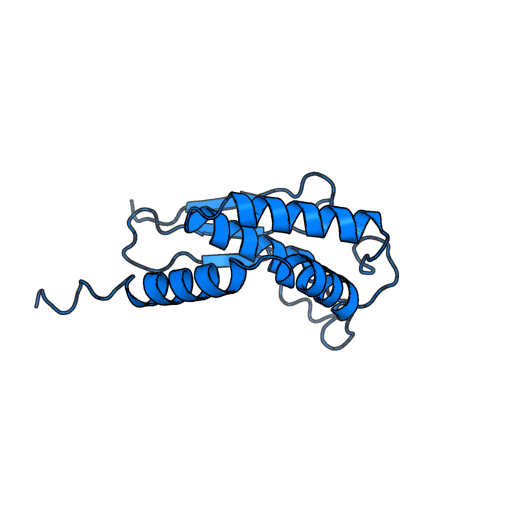 CA . ALA A 1 95 ? 11.764 -1.942 -13.419 1.00 91.88 95 ALA A CA 1
ATOM 709 C C . ALA A 1 95 ? 12.430 -1.762 -12.046 1.00 91.88 95 ALA A C 1
ATOM 711 O O . ALA A 1 95 ? 13.599 -2.110 -11.879 1.00 91.88 95 ALA A O 1
ATOM 712 N N . VAL A 1 96 ? 11.721 -1.195 -11.062 1.00 93.19 96 VAL A N 1
ATOM 713 C CA . VAL A 1 96 ? 12.325 -0.856 -9.767 1.00 93.19 96 VAL A CA 1
ATOM 714 C C . VAL A 1 96 ? 12.168 -1.995 -8.760 1.00 93.19 96 VAL A C 1
ATOM 716 O O . VAL A 1 96 ? 11.204 -2.756 -8.800 1.00 93.19 96 VAL A O 1
ATOM 719 N N . GLY A 1 97 ? 13.120 -2.114 -7.834 1.00 90.94 97 GLY A N 1
ATOM 720 C CA . GLY A 1 97 ? 13.038 -3.071 -6.728 1.00 90.94 97 GLY A CA 1
ATOM 721 C C . GLY A 1 97 ? 12.114 -2.606 -5.596 1.00 90.94 97 GLY A C 1
ATOM 722 O O . GLY A 1 97 ? 11.782 -1.426 -5.492 1.00 90.94 97 GLY A O 1
ATOM 723 N N . THR A 1 98 ? 11.766 -3.527 -4.694 1.00 90.31 98 THR A N 1
ATOM 724 C CA . THR A 1 98 ? 10.840 -3.351 -3.555 1.00 90.31 98 THR A CA 1
ATOM 725 C C . THR A 1 98 ? 11.103 -2.098 -2.721 1.00 90.31 98 THR A C 1
ATOM 727 O O . THR A 1 98 ? 10.172 -1.438 -2.265 1.00 90.31 98 THR A O 1
ATOM 730 N N . LEU A 1 99 ? 12.376 -1.762 -2.492 1.00 91.44 99 LEU A N 1
ATOM 731 C CA . LEU A 1 99 ? 12.753 -0.695 -1.564 1.00 91.44 99 LEU A CA 1
ATOM 732 C C . LEU A 1 99 ? 12.411 0.706 -2.072 1.00 91.44 99 LEU A C 1
ATOM 734 O O . LEU A 1 99 ? 12.190 1.593 -1.249 1.00 91.44 99 LEU A O 1
ATOM 738 N N . LEU A 1 100 ? 12.393 0.930 -3.389 1.00 89.62 100 LEU A N 1
ATOM 739 C CA . LEU A 1 100 ? 12.220 2.276 -3.931 1.00 89.62 100 LEU A CA 1
ATOM 740 C C . LEU A 1 100 ? 10.779 2.793 -3.759 1.00 89.62 100 LEU A C 1
ATOM 742 O O . LEU A 1 100 ? 10.638 3.848 -3.139 1.00 89.62 100 LEU A O 1
ATOM 746 N N . PRO A 1 101 ? 9.717 2.068 -4.176 1.00 85.44 101 PRO A N 1
ATOM 747 C CA . PRO A 1 101 ? 8.341 2.492 -3.909 1.00 85.44 101 PRO A CA 1
ATOM 748 C C . PRO A 1 101 ? 8.059 2.647 -2.408 1.00 85.44 101 PRO A C 1
ATOM 750 O O . PRO A 1 101 ? 7.415 3.610 -1.992 1.00 85.44 101 PRO A O 1
ATOM 753 N N . PHE A 1 102 ? 8.600 1.744 -1.578 1.00 88.62 102 PHE A N 1
ATOM 754 C CA . PHE A 1 102 ? 8.460 1.813 -0.121 1.00 88.62 102 PHE A CA 1
ATOM 755 C C . PHE A 1 102 ? 9.081 3.094 0.455 1.00 88.62 102 PHE A C 1
ATOM 757 O O . PHE A 1 102 ? 8.408 3.858 1.143 1.00 88.62 102 PHE A O 1
ATOM 764 N N . ARG A 1 103 ? 10.353 3.376 0.139 1.00 88.56 103 ARG A N 1
ATOM 765 C CA . ARG A 1 103 ? 11.051 4.574 0.633 1.00 88.56 103 ARG A CA 1
ATOM 766 C C . ARG A 1 103 ? 10.430 5.864 0.120 1.00 88.56 103 ARG A C 1
ATOM 768 O O . ARG A 1 103 ? 10.364 6.825 0.883 1.00 88.56 103 ARG A O 1
ATOM 775 N N . TYR A 1 104 ? 9.996 5.892 -1.139 1.00 88.56 104 TYR A N 1
ATOM 776 C CA . TYR A 1 104 ? 9.332 7.062 -1.706 1.00 88.56 104 TYR A CA 1
ATOM 777 C C . TYR A 1 104 ? 8.051 7.358 -0.924 1.00 88.56 104 TYR A C 1
ATOM 779 O O . TYR A 1 104 ? 7.882 8.472 -0.432 1.00 88.56 104 TYR A O 1
ATOM 787 N N . THR A 1 105 ? 7.213 6.338 -0.713 1.00 86.00 105 THR A N 1
ATOM 788 C CA . THR A 1 105 ? 5.984 6.468 0.080 1.00 86.00 105 THR A CA 1
ATOM 789 C C . THR A 1 105 ? 6.291 6.968 1.493 1.00 86.00 105 THR A C 1
ATOM 791 O O . THR A 1 105 ? 5.738 7.982 1.907 1.00 86.00 105 THR A O 1
ATOM 794 N N . CYS A 1 106 ? 7.246 6.346 2.202 1.00 84.44 106 CYS A N 1
ATOM 795 C CA . CYS A 1 106 ? 7.657 6.786 3.541 1.00 84.44 106 CYS A CA 1
ATOM 796 C C . CYS A 1 106 ? 8.143 8.244 3.576 1.00 84.44 106 CYS A C 1
ATOM 798 O O . CYS A 1 106 ? 7.872 8.964 4.535 1.00 84.44 106 CYS A O 1
ATOM 800 N N . CYS A 1 107 ? 8.876 8.689 2.552 1.00 86.38 107 CYS A N 1
ATOM 801 C CA . CYS A 1 107 ? 9.377 10.060 2.459 1.00 86.38 107 CYS A CA 1
ATOM 802 C C . CYS A 1 107 ? 8.233 11.077 2.343 1.00 86.38 107 CYS A C 1
ATOM 804 O O . CYS A 1 107 ? 8.269 12.117 3.001 1.00 86.38 107 CYS A O 1
ATOM 806 N N . GLN A 1 108 ? 7.206 10.769 1.548 1.00 80.81 108 GLN A N 1
ATOM 807 C CA . GLN A 1 108 ? 6.034 11.631 1.388 1.00 80.81 108 GLN A CA 1
ATOM 808 C C . GLN A 1 108 ? 5.170 11.642 2.655 1.00 80.81 108 GLN A C 1
ATOM 810 O O . GLN A 1 108 ? 4.765 12.704 3.123 1.00 80.81 108 GLN A O 1
ATOM 815 N N . THR A 1 109 ? 4.963 10.481 3.282 1.00 78.69 109 THR A N 1
ATOM 816 C CA . THR A 1 109 ? 4.134 10.360 4.491 1.00 78.69 109 THR A CA 1
ATOM 817 C C . THR A 1 109 ? 4.786 10.952 5.738 1.00 78.69 109 THR A C 1
ATOM 819 O O . THR A 1 109 ? 4.084 11.491 6.591 1.00 78.69 109 THR A O 1
ATOM 822 N N . ASN A 1 110 ? 6.119 10.923 5.847 1.00 72.94 110 ASN A N 1
ATOM 823 C CA . ASN A 1 110 ? 6.851 11.533 6.968 1.00 72.94 110 ASN A CA 1
ATOM 824 C C . ASN A 1 110 ? 6.774 13.067 6.995 1.00 72.94 110 ASN A C 1
ATOM 826 O O . ASN A 1 110 ? 7.197 13.679 7.972 1.00 72.94 110 ASN A O 1
ATOM 830 N N . ARG A 1 111 ? 6.219 13.699 5.955 1.00 67.94 111 ARG A N 1
ATOM 831 C CA . ARG A 1 111 ? 5.916 15.138 5.957 1.00 67.94 111 ARG A CA 1
ATOM 832 C C . ARG A 1 111 ? 4.642 15.476 6.737 1.00 67.94 111 ARG A C 1
ATOM 834 O O . ARG A 1 111 ? 4.347 16.650 6.928 1.00 67.94 111 ARG A O 1
ATOM 841 N N . ILE A 1 112 ? 3.891 14.473 7.198 1.00 68.38 112 ILE A N 1
ATOM 842 C CA . ILE A 1 112 ? 2.691 14.670 8.012 1.00 68.38 112 ILE A CA 1
ATOM 843 C C . ILE A 1 112 ? 3.083 14.716 9.491 1.00 68.38 112 ILE A C 1
ATOM 845 O O . ILE A 1 112 ? 3.326 13.682 10.112 1.00 68.38 112 ILE A O 1
ATOM 849 N N . GLU A 1 113 ? 3.046 15.909 10.088 1.00 61.00 113 GLU A N 1
ATOM 850 C CA . GLU A 1 113 ? 3.333 16.137 11.518 1.00 61.00 113 GLU A CA 1
ATOM 851 C C . GLU A 1 113 ? 2.469 15.276 12.466 1.00 61.00 113 GLU A C 1
ATOM 853 O O . GLU A 1 113 ? 2.877 14.953 13.580 1.00 61.00 113 GLU A O 1
ATOM 858 N N . ARG A 1 114 ? 1.279 14.850 12.019 1.00 68.00 114 ARG A N 1
ATOM 859 C CA . ARG A 1 114 ? 0.354 14.003 12.791 1.00 68.00 114 ARG A CA 1
ATOM 860 C C . ARG A 1 114 ? 0.663 12.507 12.776 1.00 68.00 114 ARG A C 1
ATOM 862 O O . ARG A 1 114 ? 0.105 11.799 13.611 1.00 68.00 114 ARG A O 1
ATOM 869 N N . MET A 1 115 ? 1.518 12.008 11.881 1.00 69.25 115 MET A N 1
ATOM 870 C CA . MET A 1 115 ? 1.696 10.559 11.706 1.00 69.25 115 MET A CA 1
ATOM 871 C C . MET A 1 115 ? 2.203 9.886 12.993 1.00 69.25 115 MET A C 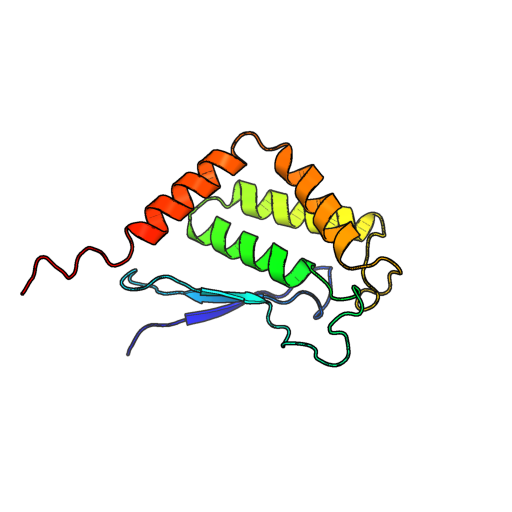1
ATOM 873 O O . MET A 1 115 ? 1.683 8.852 13.402 1.00 69.25 115 MET A O 1
ATOM 877 N N . THR A 1 116 ? 3.146 10.520 13.697 1.00 68.44 116 THR A N 1
ATOM 878 C CA . THR A 1 116 ? 3.687 10.019 14.973 1.00 68.44 116 THR A CA 1
ATOM 879 C C . THR A 1 116 ? 2.614 9.908 16.058 1.00 68.44 116 THR A C 1
ATOM 881 O O . THR A 1 116 ? 2.556 8.908 16.773 1.00 68.44 116 THR A O 1
ATOM 884 N N . LEU A 1 117 ? 1.734 10.908 16.162 1.00 68.56 117 LEU A N 1
ATOM 885 C CA . LEU A 1 117 ? 0.644 10.920 17.144 1.00 68.56 117 LEU A CA 1
ATOM 886 C C . LEU A 1 117 ? -0.406 9.851 16.832 1.00 68.56 117 LEU A C 1
ATOM 888 O O . LEU A 1 117 ? -0.926 9.210 17.744 1.00 68.56 117 LEU A O 1
ATOM 892 N N . VAL A 1 118 ? -0.690 9.624 15.548 1.00 69.19 118 VAL A N 1
ATOM 893 C CA . VAL A 1 118 ? -1.608 8.568 15.112 1.00 69.19 118 VAL A CA 1
ATOM 894 C C . VAL A 1 118 ? -1.060 7.187 15.442 1.00 69.19 118 VAL A C 1
ATOM 896 O O . VAL A 1 118 ? -1.781 6.381 16.022 1.00 69.19 118 VAL A O 1
ATOM 899 N N . VAL A 1 119 ? 0.225 6.934 15.183 1.00 70.62 119 VAL A N 1
ATOM 900 C CA . VAL A 1 119 ? 0.864 5.664 15.561 1.00 70.62 119 VAL A CA 1
ATOM 901 C C . VAL A 1 119 ? 0.798 5.448 17.075 1.00 70.62 119 VAL A C 1
ATOM 903 O O . VAL A 1 119 ? 0.433 4.364 17.523 1.00 70.62 119 VAL A O 1
ATOM 906 N N . GLN A 1 120 ? 1.076 6.474 17.884 1.00 70.25 120 GLN A N 1
ATOM 907 C CA . GLN A 1 120 ? 0.958 6.376 19.345 1.00 70.25 120 GLN A CA 1
ATOM 908 C C . GLN A 1 120 ? -0.477 6.072 19.799 1.00 70.25 120 GLN A C 1
ATOM 910 O O . GLN A 1 120 ? -0.679 5.224 20.668 1.00 70.25 120 GLN A O 1
ATOM 915 N N . LYS A 1 121 ? -1.474 6.725 19.190 1.00 71.50 121 LYS A N 1
ATOM 916 C CA . LYS A 1 121 ? -2.898 6.494 19.465 1.00 71.50 121 LYS A CA 1
ATOM 917 C C . LYS A 1 121 ? -3.325 5.069 19.100 1.00 71.50 121 LYS A C 1
ATOM 919 O O . LYS A 1 121 ? -3.974 4.416 19.911 1.00 71.50 121 LYS A O 1
ATOM 924 N N . MET A 1 122 ? -2.908 4.566 17.938 1.00 72.06 122 MET A N 1
ATOM 925 C CA . MET A 1 122 ? -3.179 3.193 17.499 1.00 72.06 122 MET A CA 1
ATOM 926 C C . MET A 1 122 ? -2.558 2.161 18.441 1.00 72.06 122 MET A C 1
ATOM 928 O O . MET A 1 122 ? -3.235 1.226 18.854 1.00 72.06 122 MET A O 1
ATOM 932 N N . VAL A 1 123 ? -1.292 2.351 18.831 1.00 70.56 123 VAL A N 1
ATOM 933 C CA . VAL A 1 123 ? -0.605 1.464 19.786 1.00 70.56 123 VAL A CA 1
ATOM 934 C C . VAL A 1 123 ? -1.325 1.457 21.134 1.00 70.56 123 VAL A C 1
ATOM 936 O O . VAL A 1 123 ? -1.518 0.395 21.723 1.00 70.56 123 VAL A O 1
ATOM 939 N N . TRP A 1 124 ? -1.762 2.623 21.616 1.00 67.25 124 TRP A N 1
ATOM 940 C CA . TRP A 1 124 ? -2.529 2.719 22.854 1.00 67.25 124 TRP A CA 1
ATOM 941 C C . TRP A 1 124 ? -3.876 1.993 22.759 1.00 67.25 124 TRP A C 1
ATOM 943 O O . TRP A 1 124 ? -4.196 1.195 23.640 1.00 67.25 124 TRP A O 1
ATOM 953 N N . GLN A 1 125 ? -4.643 2.224 21.688 1.00 65.75 125 GLN A N 1
ATOM 954 C CA . GLN A 1 125 ? -5.953 1.600 21.487 1.00 65.75 125 GLN A CA 1
ATOM 955 C C . GLN A 1 125 ? -5.846 0.078 21.324 1.00 65.75 125 GLN A C 1
ATOM 957 O O . GLN A 1 125 ? -6.542 -0.651 22.031 1.00 65.75 125 GLN A O 1
ATOM 962 N N . ALA A 1 126 ? -4.900 -0.405 20.514 1.00 67.38 126 ALA A N 1
ATOM 963 C CA . ALA A 1 126 ? -4.622 -1.833 20.366 1.00 67.38 126 ALA A CA 1
ATOM 964 C C . ALA A 1 126 ? -4.204 -2.485 21.695 1.00 67.38 126 ALA A C 1
ATOM 966 O O . ALA A 1 126 ? -4.590 -3.612 21.983 1.00 67.38 126 ALA A O 1
ATOM 967 N N . ALA A 1 127 ? -3.454 -1.775 22.547 1.00 65.88 127 ALA A N 1
ATOM 968 C CA . ALA A 1 127 ? -3.110 -2.277 23.875 1.00 65.88 127 ALA A CA 1
ATOM 969 C C . ALA A 1 127 ? -4.324 -2.335 24.821 1.00 65.88 127 ALA A C 1
ATOM 971 O O . ALA A 1 127 ? -4.313 -3.093 25.790 1.00 65.88 127 ALA A O 1
ATOM 972 N N . THR A 1 128 ? -5.346 -1.498 24.621 1.00 66.38 128 THR A N 1
ATOM 973 C CA . THR A 1 128 ? -6.567 -1.489 25.448 1.00 66.38 128 THR A CA 1
ATOM 974 C C . THR A 1 128 ? -7.639 -2.469 24.980 1.00 66.38 128 THR A C 1
ATOM 976 O O . THR A 1 128 ? -8.406 -2.946 25.815 1.00 66.38 128 THR A O 1
ATOM 979 N N . GLU A 1 129 ? -7.662 -2.823 23.694 1.00 63.41 129 GLU A N 1
ATOM 980 C CA . GLU A 1 129 ? -8.525 -3.873 23.151 1.00 63.41 129 GLU A CA 1
ATOM 981 C C . GLU A 1 129 ? -8.165 -5.228 23.788 1.00 63.41 129 GLU A C 1
ATOM 983 O O . GLU A 1 129 ? -7.136 -5.827 23.491 1.00 63.41 129 GLU A O 1
ATOM 988 N N . GLY A 1 130 ? -9.007 -5.700 24.716 1.00 51.22 130 GLY A N 1
ATOM 989 C CA . GLY A 1 130 ? -8.842 -6.992 25.395 1.00 51.22 130 GLY A CA 1
ATOM 990 C C . GLY A 1 130 ? -8.479 -6.943 26.884 1.00 51.22 130 GLY A C 1
ATOM 991 O O . GLY A 1 130 ? -8.295 -8.000 27.468 1.00 51.22 130 GLY A O 1
ATOM 992 N N . ARG A 1 131 ? -8.400 -5.767 27.530 1.00 52.59 131 ARG A N 1
ATOM 993 C CA . ARG A 1 131 ? -8.118 -5.666 28.985 1.00 52.59 131 ARG A CA 1
ATOM 994 C C . ARG A 1 131 ? -9.343 -5.683 29.912 1.00 52.59 131 ARG A C 1
ATOM 996 O O . ARG A 1 131 ? -9.173 -5.633 31.129 1.00 52.59 131 ARG A O 1
ATOM 1003 N N . ASP A 1 132 ? -10.554 -5.787 29.371 1.00 49.91 132 ASP A N 1
ATOM 1004 C CA . ASP A 1 132 ? -11.796 -5.738 30.160 1.00 49.91 132 ASP A CA 1
ATOM 1005 C C . ASP A 1 132 ? -12.247 -7.101 30.731 1.00 49.91 132 ASP A C 1
ATOM 1007 O O . ASP A 1 132 ? -13.246 -7.163 31.445 1.00 49.91 132 ASP A O 1
ATOM 1011 N N . ASP A 1 133 ? -11.534 -8.204 30.473 1.00 46.88 133 ASP A N 1
ATOM 1012 C CA . ASP A 1 133 ? -11.935 -9.554 30.907 1.00 46.88 133 ASP A CA 1
ATOM 1013 C C . ASP A 1 133 ? -11.286 -10.038 32.221 1.00 46.88 133 ASP A C 1
ATOM 1015 O O . ASP A 1 133 ? -11.781 -10.982 32.834 1.00 46.88 133 ASP A O 1
ATOM 1019 N N . HIS A 1 134 ? -10.259 -9.357 32.736 1.00 43.56 134 HIS A N 1
ATOM 1020 C CA . HIS A 1 134 ? -9.593 -9.730 33.996 1.00 43.56 134 HIS A CA 1
ATOM 1021 C C . HIS A 1 134 ? -10.226 -9.138 35.271 1.00 43.56 134 HIS A C 1
ATOM 1023 O O . HIS A 1 134 ? -9.683 -9.305 36.362 1.00 43.56 134 HIS A O 1
ATOM 1029 N N . ARG A 1 135 ? -11.375 -8.454 35.170 1.00 39.53 135 ARG A N 1
ATOM 1030 C CA . ARG A 1 135 ? -12.140 -7.939 36.329 1.00 39.53 135 ARG A CA 1
ATOM 1031 C C . ARG A 1 135 ? -13.460 -8.667 36.597 1.00 39.53 135 ARG A C 1
ATOM 1033 O O . ARG A 1 135 ? -14.178 -8.281 37.514 1.00 39.53 135 ARG A O 1
ATOM 1040 N N . ALA A 1 136 ? -13.764 -9.711 35.833 1.00 40.16 136 ALA A N 1
ATOM 1041 C CA . ALA A 1 136 ? -14.958 -10.530 36.010 1.00 40.16 136 ALA A CA 1
ATOM 1042 C C . ALA A 1 136 ? -14.583 -12.021 36.058 1.00 40.16 136 ALA A C 1
ATOM 1044 O O . ALA A 1 136 ? -14.851 -12.769 35.120 1.00 40.16 136 ALA A O 1
ATOM 1045 N N . ALA A 1 137 ? -13.939 -12.431 37.151 1.00 37.28 137 ALA A N 1
ATOM 1046 C CA . ALA A 1 137 ? -13.824 -13.821 37.587 1.00 37.28 137 ALA A CA 1
ATOM 1047 C C . ALA A 1 137 ? -13.839 -13.865 39.118 1.00 37.28 137 ALA A C 1
ATOM 1049 O O . ALA A 1 137 ? -13.166 -12.998 39.724 1.00 37.28 137 ALA A O 1
#

Organism: Geobacillus kaustophilus (NCBI:txid1462)

pLDDT: mean 76.49, std 15.53, range [30.06, 93.19]

Radius of gyration: 16.81 Å; chains: 1; bounding box: 39×34×53 Å

Sequence (137 aa):
MKKWDIAVIPSDGIGKKAVHVANINVNGKYPSMFEPVHGSAPDIYGKGIANPIGQIWAVKLVLDHFGEEKIGAFLLQTIEDVTADGVKTPDLGGAVGTLLPFRYTCCQTNRIERMTLVVQKMVWQAATEGRDDHRAA

InterPro domains:
  IPR024084 Isopropylmalate dehydrogenase-like domain [PF00180] (25-96)
  IPR050501 Isocitrate and isopropylmalate dehydrogenases [PTHR43275] (21-98)